Protein AF-A0A951EG03-F1 (afdb_monomer)

Radius of gyration: 16.91 Å; Cα contacts (8 Å, |Δi|>4): 36; chains: 1; bounding box: 54×38×34 Å

Secondary structure (DSSP, 8-state):
---------------HHHHHHSTTTTTS-HHHHHHHHHH-------TT--SS-TTS--------SSS------TT--

Sequence (77 aa):
MSAADTHAEVTLHPSVEELRSISIFSDLPQQGLEWLANAMTIVEAAPGQIVIHAGEPADRLFVILRGEIAVDRDGVR

Solvent-accessible surface area (backbone atoms only — not comparable to full-atom values): 5583 Å² total; per-residue (Å²): 134,85,84,77,78,77,81,73,77,84,78,48,53,56,51,52,68,63,49,44,71,38,77,94,42,49,84,52,53,70,70,52,37,51,52,46,24,72,74,42,70,66,79,88,77,60,94,90,59,82,88,75,66,89,91,57,82,88,85,74,88,86,80,83,90,74,87,86,81,88,86,84,69,95,78,82,122

Foldseek 3Di:
DDPPPPPPPPFAFDDLVLQCVPVVCVPPDSVRSVVVRVVDTDDDDDVPGDPDDPPDDPPDDDDDSDDDDDDDDPDPD

pLDDT: mean 85.01, std 17.66, range [38.88, 97.81]

Mean predicted aligned error: 8.02 Å

Structure (mmCIF, N/CA/C/O backbone):
data_AF-A0A951EG03-F1
#
_entry.id   AF-A0A951EG03-F1
#
loop_
_atom_site.group_PDB
_atom_site.id
_atom_site.type_symbol
_atom_site.label_atom_id
_atom_site.label_alt_id
_atom_site.label_comp_id
_atom_site.label_asym_id
_atom_site.label_entity_id
_atom_site.label_seq_id
_atom_site.pdbx_PDB_ins_code
_atom_site.Cartn_x
_atom_site.Cartn_y
_atom_site.Cartn_z
_atom_site.occupancy
_atom_site.B_iso_or_equiv
_atom_site.auth_seq_id
_atom_site.auth_comp_id
_atom_site.auth_asym_id
_ato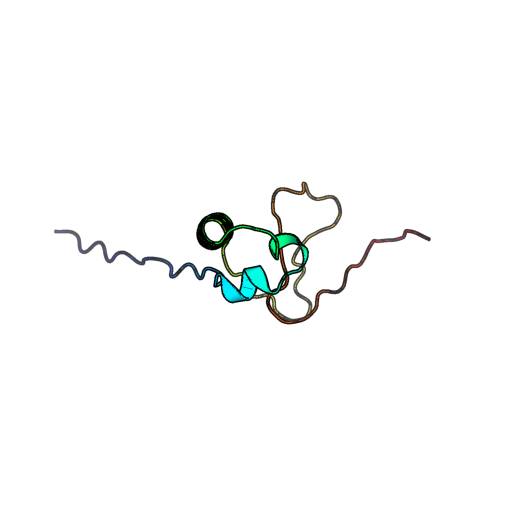m_site.auth_atom_id
_atom_site.pdbx_PDB_model_num
ATOM 1 N N . MET A 1 1 ? -30.039 26.082 -13.997 1.00 41.31 1 MET A N 1
ATOM 2 C CA . MET A 1 1 ? -29.722 25.810 -12.580 1.00 41.31 1 MET A CA 1
ATOM 3 C C . MET A 1 1 ? -29.034 24.455 -12.565 1.00 41.31 1 MET A C 1
ATOM 5 O O . MET A 1 1 ? -29.638 23.497 -13.022 1.00 41.31 1 MET A O 1
ATOM 9 N N . SER A 1 2 ? -27.733 24.446 -12.275 1.00 40.03 2 SER A N 1
ATOM 10 C CA . SER A 1 2 ? -26.802 23.351 -12.581 1.00 40.03 2 SER A CA 1
ATOM 11 C C . SER A 1 2 ? -27.058 22.124 -11.709 1.00 40.03 2 SER A C 1
ATOM 13 O O . SER A 1 2 ? -26.913 22.208 -10.493 1.00 40.03 2 SER A O 1
ATOM 15 N N . ALA A 1 3 ? -27.388 20.997 -12.337 1.00 42.69 3 ALA A N 1
ATOM 16 C CA . ALA A 1 3 ? -27.178 19.678 -11.758 1.00 42.69 3 ALA A CA 1
ATOM 17 C C . ALA A 1 3 ? -25.676 19.384 -11.868 1.00 42.69 3 ALA A C 1
ATOM 19 O O . ALA A 1 3 ? -25.187 18.949 -12.906 1.00 42.69 3 ALA A O 1
ATOM 20 N N . ALA A 1 4 ? -24.923 19.753 -10.833 1.00 42.59 4 ALA A N 1
ATOM 21 C CA . ALA A 1 4 ? -23.596 19.199 -10.621 1.00 42.59 4 ALA A CA 1
ATOM 22 C C . ALA A 1 4 ? -23.804 17.884 -9.868 1.00 42.59 4 ALA A C 1
ATOM 24 O O . ALA A 1 4 ? -23.786 17.850 -8.640 1.00 42.59 4 ALA A O 1
ATOM 25 N N . ASP A 1 5 ? -24.100 16.830 -10.626 1.00 38.88 5 ASP A N 1
ATOM 26 C CA . ASP A 1 5 ? -23.975 15.462 -10.149 1.00 38.88 5 ASP A CA 1
ATOM 27 C C . ASP A 1 5 ? -22.512 15.255 -9.743 1.00 38.88 5 ASP A C 1
ATOM 29 O O . ASP A 1 5 ? -21.609 15.142 -10.573 1.00 38.88 5 ASP A O 1
ATOM 33 N N . THR A 1 6 ? -22.270 15.296 -8.436 1.00 51.41 6 THR A N 1
ATOM 34 C CA . THR A 1 6 ? -21.001 14.930 -7.821 1.00 51.41 6 THR A CA 1
ATOM 35 C C . THR A 1 6 ? -20.766 13.445 -8.086 1.00 51.41 6 THR A C 1
ATOM 37 O O . THR A 1 6 ? -21.258 12.593 -7.349 1.00 51.41 6 THR A O 1
ATOM 40 N N . HIS A 1 7 ? -20.001 13.117 -9.129 1.00 43.72 7 HIS A N 1
ATOM 41 C CA . HIS A 1 7 ? -19.278 11.848 -9.182 1.00 43.72 7 HIS A CA 1
ATOM 42 C C . HIS A 1 7 ? -18.232 11.882 -8.060 1.00 43.72 7 HIS A C 1
ATOM 44 O O . HIS A 1 7 ? -17.095 12.298 -8.263 1.00 43.72 7 HIS A O 1
ATOM 50 N N . ALA A 1 8 ? -18.636 11.512 -6.844 1.00 53.88 8 ALA A N 1
ATOM 51 C CA . ALA A 1 8 ? -17.687 11.119 -5.818 1.00 53.88 8 ALA A CA 1
ATOM 52 C C . ALA A 1 8 ? -17.062 9.807 -6.301 1.00 53.88 8 ALA A C 1
ATOM 54 O O . ALA A 1 8 ? -17.700 8.756 -6.268 1.00 53.88 8 ALA A O 1
ATOM 55 N N . GLU A 1 9 ? -15.853 9.896 -6.844 1.00 56.16 9 GLU A N 1
ATOM 56 C CA . GLU A 1 9 ? -15.015 8.742 -7.135 1.00 56.16 9 GLU A CA 1
ATOM 57 C C . GLU A 1 9 ? -14.905 7.926 -5.840 1.00 56.16 9 GLU A C 1
ATOM 59 O O . GLU A 1 9 ? -14.503 8.447 -4.798 1.00 56.16 9 GLU A O 1
ATOM 64 N N . VAL A 1 10 ? -15.397 6.685 -5.857 1.00 66.69 10 VAL A N 1
ATOM 65 C CA . VAL A 1 10 ? -15.378 5.821 -4.674 1.00 66.69 10 VAL A CA 1
ATOM 66 C C . VAL A 1 10 ? -13.932 5.395 -4.452 1.00 66.69 10 VAL A C 1
ATOM 68 O O . VAL A 1 10 ? -13.477 4.393 -4.997 1.00 66.69 10 VAL A O 1
ATOM 71 N N . THR A 1 11 ? -13.194 6.179 -3.673 1.00 77.81 11 THR A N 1
ATOM 72 C CA . THR A 1 11 ? -11.843 5.821 -3.252 1.00 77.81 11 THR A CA 1
ATOM 73 C C . THR A 1 11 ? -11.940 4.731 -2.197 1.00 77.81 11 THR A C 1
ATOM 75 O O . THR A 1 11 ? -12.467 4.935 -1.104 1.00 77.81 11 THR A O 1
ATOM 78 N N . LEU A 1 12 ? -11.455 3.543 -2.543 1.00 89.31 12 LEU A N 1
ATOM 79 C CA . LEU A 1 12 ? -11.371 2.427 -1.616 1.00 89.31 12 LEU A CA 1
ATOM 80 C C . LEU A 1 12 ? -10.158 2.616 -0.699 1.00 89.31 12 LEU A C 1
ATOM 82 O O . LEU A 1 12 ? -9.060 2.928 -1.161 1.00 89.31 12 LEU A O 1
ATOM 86 N N . HIS A 1 13 ? -10.364 2.393 0.594 1.00 94.56 13 HIS A N 1
ATOM 87 C CA . HIS A 1 13 ? -9.341 2.471 1.634 1.00 94.56 13 HIS A CA 1
ATOM 88 C C . HIS A 1 13 ? -9.165 1.090 2.280 1.00 94.56 13 HIS A C 1
ATOM 90 O O . HIS A 1 13 ? -10.159 0.367 2.414 1.00 94.56 13 HIS A O 1
ATOM 96 N N . PRO A 1 14 ? -7.944 0.700 2.689 1.00 95.56 14 PRO A N 1
ATOM 97 C CA . PRO A 1 14 ? -7.744 -0.542 3.427 1.00 95.56 14 PRO A CA 1
ATOM 98 C C . PRO A 1 14 ? -8.408 -0.470 4.804 1.00 95.56 14 PRO A C 1
ATOM 100 O O . PRO A 1 14 ? -8.475 0.587 5.432 1.00 95.56 14 PRO A O 1
ATOM 103 N N . SER A 1 15 ? -8.869 -1.610 5.308 1.00 95.81 15 SER A N 1
ATOM 104 C CA . SER A 1 15 ? -9.360 -1.704 6.681 1.00 95.81 15 SER A CA 1
ATOM 105 C C . SER A 1 15 ? -8.211 -1.719 7.695 1.00 95.81 15 SER A C 1
ATOM 107 O O . SER A 1 15 ? -7.088 -2.133 7.403 1.00 95.81 15 SER A O 1
ATOM 109 N N . VAL A 1 16 ? -8.506 -1.324 8.937 1.00 96.50 16 VAL A N 1
ATOM 110 C CA . VAL A 1 16 ? -7.547 -1.424 10.054 1.00 96.50 16 VAL A CA 1
ATOM 111 C C . VAL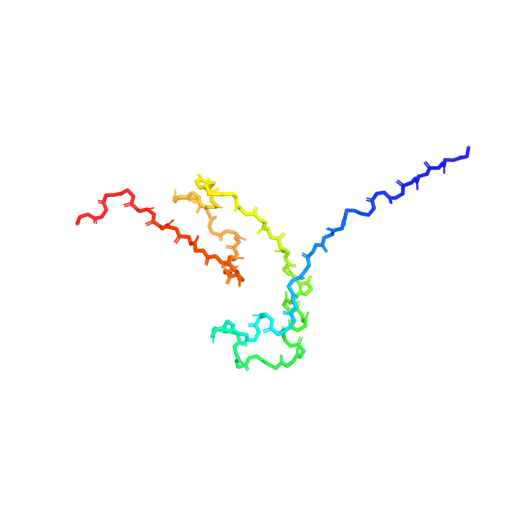 A 1 16 ? -7.058 -2.861 10.249 1.00 96.50 16 VAL A C 1
ATOM 113 O O . VAL A 1 16 ? -5.886 -3.066 10.551 1.00 96.50 16 VAL A O 1
ATOM 116 N N . GLU A 1 17 ? -7.938 -3.846 10.074 1.00 95.62 17 GLU A N 1
ATOM 117 C CA . GLU A 1 17 ? -7.594 -5.261 10.241 1.00 95.62 17 GLU A CA 1
ATOM 118 C C . GLU A 1 17 ? -6.604 -5.731 9.168 1.00 95.62 17 GLU A C 1
ATOM 120 O O . GLU A 1 17 ? -5.607 -6.381 9.478 1.00 95.62 17 GLU A O 1
ATOM 125 N N . GLU A 1 18 ? -6.820 -5.332 7.912 1.00 95.56 18 GLU A N 1
ATOM 126 C CA . GLU A 1 18 ? -5.883 -5.619 6.825 1.00 95.56 18 GLU A CA 1
ATOM 127 C C . GLU A 1 18 ? -4.513 -4.998 7.098 1.00 95.56 18 GLU A C 1
ATOM 129 O O . GLU A 1 18 ? -3.499 -5.684 6.977 1.00 95.56 18 GLU A O 1
ATOM 134 N N . LEU A 1 19 ? -4.467 -3.739 7.545 1.00 96.19 19 LEU A N 1
ATOM 135 C CA . LEU A 1 19 ? -3.204 -3.093 7.901 1.00 96.19 19 LEU A CA 1
ATOM 136 C C . LEU A 1 19 ? -2.520 -3.770 9.094 1.00 96.19 19 LEU A C 1
ATOM 138 O O . LEU A 1 19 ? -1.309 -3.963 9.063 1.00 96.19 19 LEU A O 1
ATOM 142 N N . ARG A 1 20 ? -3.278 -4.185 10.115 1.00 96.19 20 ARG A N 1
ATOM 143 C CA . ARG A 1 20 ? -2.749 -4.885 11.298 1.00 96.19 20 ARG A CA 1
ATOM 144 C C . ARG A 1 20 ? -2.123 -6.239 10.950 1.00 96.19 20 ARG A C 1
ATOM 146 O O . ARG A 1 20 ? -1.200 -6.668 11.640 1.00 96.19 20 ARG A O 1
ATOM 153 N N . SER A 1 21 ? -2.591 -6.892 9.885 1.00 95.00 21 SER A N 1
ATOM 154 C CA . SER A 1 21 ? -2.030 -8.160 9.403 1.00 95.00 21 SER A CA 1
ATOM 155 C C . SER A 1 21 ? -0.635 -8.016 8.774 1.00 95.00 21 SER A C 1
ATOM 157 O O . SER A 1 21 ? 0.120 -8.987 8.694 1.00 95.00 21 SER A O 1
ATOM 159 N N . ILE A 1 22 ? -0.260 -6.800 8.364 1.00 94.81 22 ILE A N 1
ATOM 160 C CA . ILE A 1 22 ? 1.046 -6.502 7.778 1.00 94.81 22 ILE A CA 1
ATOM 161 C C . ILE A 1 22 ? 2.044 -6.272 8.915 1.00 94.81 22 ILE A C 1
ATOM 163 O O . ILE A 1 22 ? 1.922 -5.326 9.691 1.00 94.81 22 ILE A O 1
ATOM 167 N N . SER A 1 23 ? 3.084 -7.105 8.986 1.00 93.25 23 SER A N 1
ATOM 168 C CA . SER A 1 23 ? 4.009 -7.142 10.129 1.00 93.25 23 SER A CA 1
ATOM 169 C C . SER A 1 23 ? 4.702 -5.812 10.443 1.00 93.25 23 SER A C 1
ATOM 171 O O . SER A 1 23 ? 4.996 -5.547 11.599 1.00 93.25 23 SER A O 1
ATOM 173 N N . ILE A 1 24 ? 4.949 -4.947 9.453 1.00 94.00 24 ILE A N 1
ATOM 174 C CA . ILE A 1 24 ? 5.571 -3.631 9.701 1.00 94.00 24 ILE A CA 1
ATOM 175 C C . ILE A 1 24 ? 4.629 -2.647 10.422 1.00 94.00 24 ILE A C 1
ATOM 177 O O . ILE A 1 24 ? 5.086 -1.657 10.987 1.00 94.00 24 ILE A O 1
ATOM 181 N N . PHE A 1 25 ? 3.322 -2.920 10.424 1.00 95.31 25 PHE A N 1
ATOM 182 C CA . PHE A 1 25 ? 2.295 -2.086 11.047 1.00 95.31 25 PHE A CA 1
ATOM 183 C C . PHE A 1 25 ? 1.665 -2.727 12.292 1.00 95.31 25 PHE A C 1
ATOM 185 O O . PHE A 1 25 ? 0.844 -2.080 12.941 1.00 95.31 25 PHE A O 1
ATOM 192 N N . SER A 1 26 ? 2.032 -3.962 12.657 1.00 93.88 26 SER A N 1
ATOM 193 C CA . SER A 1 26 ? 1.373 -4.716 13.738 1.00 93.88 26 SER A CA 1
ATOM 194 C C . SER A 1 26 ? 1.405 -4.005 15.091 1.00 93.88 26 SER A C 1
ATOM 196 O O . SER A 1 26 ? 0.450 -4.100 15.865 1.00 93.88 26 SER A O 1
ATOM 198 N N . ASP A 1 27 ? 2.484 -3.264 15.344 1.00 95.88 27 ASP A N 1
ATOM 199 C CA . ASP A 1 27 ? 2.748 -2.591 16.617 1.00 95.88 27 ASP A CA 1
ATOM 200 C C . ASP A 1 27 ? 2.187 -1.161 16.658 1.00 95.88 27 ASP A C 1
ATOM 202 O O . ASP A 1 27 ? 2.301 -0.468 17.673 1.00 95.88 27 ASP A O 1
ATOM 206 N N . LEU A 1 28 ? 1.563 -0.696 15.569 1.00 97.00 28 LEU A N 1
ATOM 207 C CA . LEU A 1 28 ? 0.935 0.617 15.549 1.00 97.00 28 LEU A CA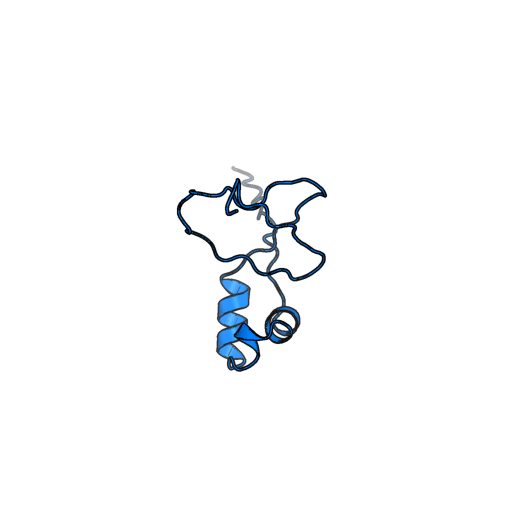 1
ATOM 208 C C . LEU A 1 28 ? -0.318 0.632 16.441 1.00 97.00 28 LEU A C 1
ATOM 210 O O . LEU A 1 28 ? -1.147 -0.289 16.403 1.00 97.00 28 LEU A O 1
ATOM 214 N N . PRO A 1 29 ? -0.512 1.706 17.231 1.00 97.75 29 PRO A N 1
ATOM 215 C CA . PRO A 1 29 ? -1.742 1.887 17.9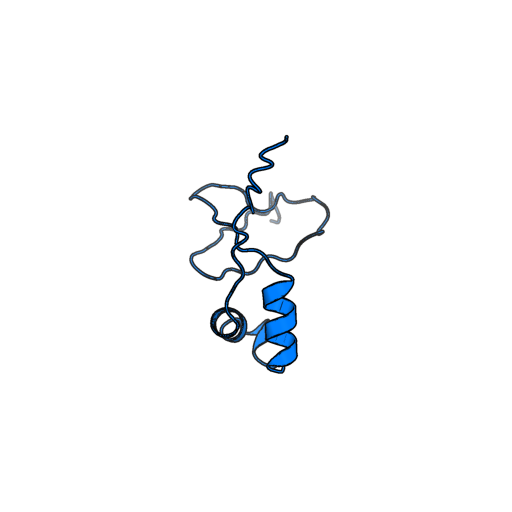85 1.00 97.75 29 PRO A CA 1
ATOM 216 C C . PRO A 1 29 ? -2.929 2.026 17.027 1.00 97.75 29 PRO A C 1
ATOM 218 O O . PRO A 1 29 ? -2.779 2.474 15.891 1.00 97.75 29 PRO A O 1
ATOM 221 N N . GLN A 1 30 ? -4.129 1.705 17.515 1.00 97.06 30 GLN A N 1
ATOM 222 C CA . GLN A 1 30 ? -5.376 1.767 16.741 1.00 97.06 30 GLN A CA 1
ATOM 223 C C . GLN A 1 30 ? -5.531 3.084 15.963 1.00 97.06 30 GLN A C 1
ATOM 225 O O . GLN A 1 30 ? -5.759 3.065 14.759 1.00 97.06 30 GLN A O 1
ATOM 230 N N . GLN A 1 31 ? -5.319 4.219 16.631 1.00 97.81 31 GLN A N 1
ATOM 231 C CA . GLN A 1 31 ? -5.415 5.542 16.010 1.00 97.81 31 GLN A CA 1
ATOM 232 C C . GLN A 1 31 ? -4.390 5.748 14.879 1.00 97.81 31 GLN A C 1
ATOM 234 O O . GLN A 1 31 ? -4.679 6.427 13.897 1.00 97.81 31 GLN A O 1
ATOM 239 N N . GLY A 1 32 ? -3.200 5.149 14.994 1.00 97.75 32 GLY A N 1
ATOM 240 C CA . GLY A 1 32 ? -2.182 5.187 13.944 1.00 97.75 32 GLY A CA 1
ATOM 241 C C . GLY A 1 32 ? -2.594 4.382 12.712 1.00 97.75 32 GLY A C 1
ATOM 242 O O . GLY A 1 32 ? -2.403 4.845 11.591 1.00 97.75 32 GLY A O 1
ATOM 243 N N . LEU A 1 33 ? -3.219 3.218 12.913 1.00 97.69 33 LEU A N 1
ATOM 244 C CA . LEU A 1 33 ? -3.755 2.406 11.817 1.00 97.69 33 LEU A CA 1
ATOM 245 C C . LEU A 1 33 ? -4.947 3.078 11.130 1.00 97.69 33 LEU A C 1
ATOM 247 O O . LEU A 1 33 ? -5.035 3.03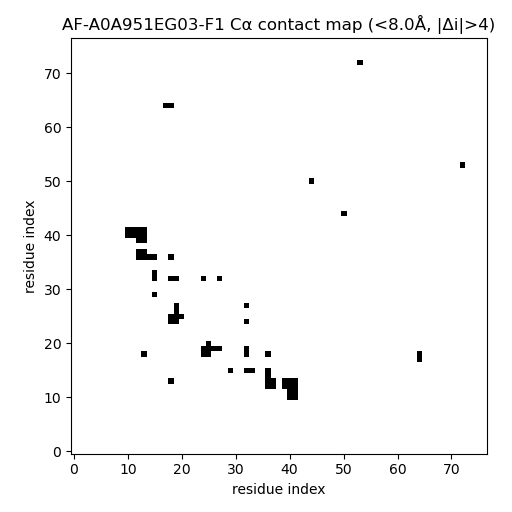9 9.910 1.00 97.69 33 LEU A O 1
ATOM 251 N N . GLU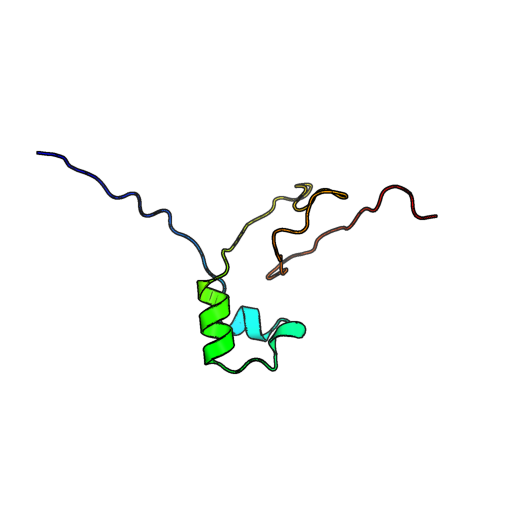 A 1 34 ? -5.839 3.721 11.884 1.00 97.69 34 GLU A N 1
ATOM 252 C CA . GLU A 1 34 ? -6.964 4.485 11.324 1.00 97.69 34 GLU A CA 1
ATOM 253 C C . GLU A 1 34 ? -6.480 5.671 10.490 1.00 97.69 34 GLU A C 1
ATOM 255 O O . GLU A 1 34 ? -6.977 5.913 9.390 1.00 97.69 34 GLU A O 1
ATOM 260 N N . TRP A 1 35 ? -5.484 6.403 10.994 1.00 97.38 35 TRP A N 1
ATOM 261 C CA . TRP A 1 35 ? -4.857 7.481 10.239 1.00 97.38 35 TRP A CA 1
ATOM 262 C C . TRP A 1 35 ? -4.222 6.960 8.946 1.00 97.38 35 TRP A C 1
ATOM 264 O O . TRP A 1 35 ? -4.441 7.538 7.883 1.00 97.38 35 TRP A O 1
ATOM 274 N N . LEU A 1 36 ? -3.496 5.840 9.021 1.00 96.25 36 LEU A N 1
ATOM 275 C CA . LEU A 1 36 ? -2.856 5.227 7.863 1.00 96.25 36 LEU A CA 1
ATOM 276 C C . LEU A 1 36 ? -3.886 4.729 6.838 1.00 96.25 36 LEU A C 1
ATOM 278 O O . LEU A 1 36 ? -3.739 5.010 5.654 1.00 96.25 36 LEU A O 1
ATOM 282 N N . ALA A 1 37 ? -4.960 4.072 7.282 1.00 95.94 37 ALA A N 1
ATOM 283 C CA . ALA A 1 37 ? -6.052 3.619 6.423 1.00 95.94 37 ALA A CA 1
ATOM 284 C C . ALA A 1 37 ? -6.667 4.768 5.615 1.00 95.94 37 ALA A C 1
ATOM 286 O O . ALA A 1 37 ? -6.839 4.650 4.404 1.00 95.94 37 ALA A O 1
ATOM 287 N N . ASN A 1 38 ? -6.915 5.907 6.265 1.00 95.62 38 ASN A N 1
ATOM 288 C CA . ASN A 1 38 ? -7.456 7.096 5.606 1.00 95.62 38 ASN A CA 1
ATOM 289 C C . ASN A 1 38 ? -6.456 7.772 4.651 1.00 95.62 38 ASN A C 1
ATOM 291 O O . ASN A 1 38 ? -6.869 8.455 3.717 1.00 95.62 38 ASN A O 1
ATOM 295 N N . ALA A 1 39 ? -5.151 7.610 4.885 1.00 94.56 39 ALA A N 1
ATOM 296 C CA . ALA A 1 39 ? -4.096 8.179 4.047 1.00 94.56 39 ALA A CA 1
ATOM 297 C C . ALA A 1 39 ? -3.742 7.306 2.828 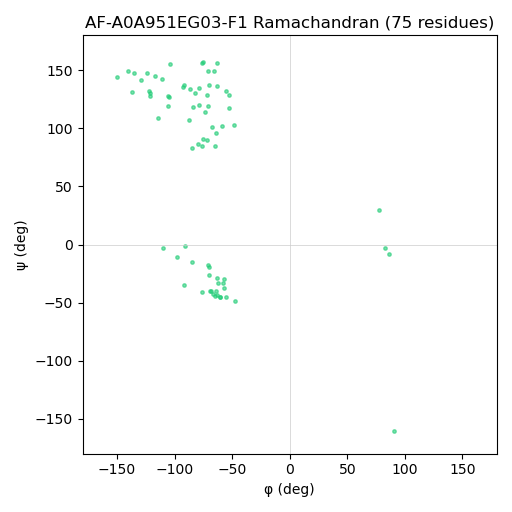1.00 94.56 39 ALA A C 1
ATOM 299 O O . ALA A 1 39 ? -3.064 7.777 1.915 1.00 94.56 39 ALA A O 1
ATOM 300 N N . MET A 1 40 ? -4.171 6.043 2.810 1.00 94.88 40 MET A N 1
ATOM 301 C CA . MET A 1 40 ? -3.872 5.077 1.753 1.00 94.88 40 MET A CA 1
ATOM 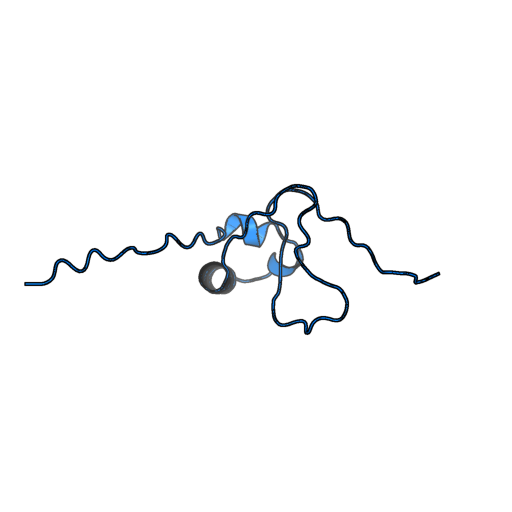302 C C . MET A 1 40 ? -5.067 4.865 0.831 1.00 94.88 40 MET A C 1
ATOM 304 O O . MET A 1 40 ? -6.213 5.014 1.238 1.00 94.88 40 MET A O 1
ATOM 308 N N . THR A 1 41 ? -4.805 4.447 -0.403 1.00 94.75 41 THR A N 1
ATOM 309 C CA . THR A 1 41 ? -5.838 4.037 -1.360 1.00 94.75 41 THR A CA 1
ATOM 310 C C . THR A 1 41 ? -5.563 2.622 -1.855 1.00 94.75 41 THR A C 1
ATOM 312 O O . THR A 1 41 ? -4.412 2.188 -1.936 1.00 94.75 41 THR A O 1
ATOM 315 N N . ILE A 1 42 ? -6.625 1.876 -2.157 1.00 94.38 42 ILE A N 1
ATOM 316 C CA . ILE A 1 42 ? -6.518 0.538 -2.740 1.00 94.38 42 ILE A CA 1
ATOM 317 C C . ILE A 1 42 ? -6.313 0.673 -4.247 1.00 94.38 42 ILE A C 1
ATOM 319 O O . ILE A 1 42 ? -7.063 1.364 -4.934 1.00 94.38 42 ILE A O 1
ATOM 323 N N . VAL A 1 43 ? -5.305 -0.035 -4.749 1.00 93.25 43 VAL A N 1
ATOM 324 C CA . VAL A 1 43 ? -5.022 -0.172 -6.176 1.00 93.25 43 VAL A CA 1
ATOM 325 C C . VAL A 1 43 ? -5.065 -1.652 -6.525 1.00 93.25 43 VAL A C 1
ATOM 327 O O . VAL A 1 43 ? -4.395 -2.463 -5.887 1.00 93.25 43 VAL A O 1
ATOM 330 N N . GLU A 1 44 ? -5.843 -2.000 -7.545 1.00 93.94 44 GLU A N 1
ATOM 331 C CA . GLU A 1 44 ? -5.847 -3.341 -8.122 1.00 93.94 44 GLU A CA 1
ATOM 332 C C . GLU A 1 44 ? -4.850 -3.408 -9.283 1.00 93.94 44 GLU A C 1
ATOM 334 O O . GLU A 1 44 ? -4.772 -2.496 -10.109 1.00 93.94 44 GLU A O 1
ATOM 339 N N . ALA A 1 45 ? -4.082 -4.495 -9.347 1.00 94.62 45 ALA A N 1
ATOM 340 C CA . ALA A 1 45 ? -3.142 -4.758 -10.429 1.00 94.62 45 ALA A CA 1
ATOM 341 C C . ALA A 1 45 ? -3.491 -6.086 -11.105 1.00 94.62 45 ALA A C 1
ATOM 343 O O . ALA A 1 45 ? -3.666 -7.109 -10.438 1.00 94.62 45 ALA A O 1
ATOM 344 N N . ALA A 1 46 ? -3.584 -6.076 -12.433 1.00 95.25 46 ALA A N 1
ATOM 345 C CA . ALA A 1 46 ? -3.792 -7.291 -13.210 1.00 95.25 46 ALA A CA 1
ATOM 346 C C . ALA A 1 46 ? -2.488 -8.111 -13.323 1.00 95.25 46 ALA A C 1
ATOM 348 O O . ALA A 1 46 ? -1.393 -7.545 -13.254 1.00 95.25 46 ALA A O 1
ATOM 349 N N . PRO A 1 47 ? -2.560 -9.435 -13.557 1.00 93.88 47 PRO A N 1
ATOM 350 C CA . PRO A 1 47 ? -1.373 -10.234 -13.849 1.00 93.88 47 PRO A CA 1
ATOM 351 C C . PRO A 1 47 ? -0.550 -9.642 -15.002 1.00 93.88 47 PRO A C 1
ATOM 353 O O . PRO A 1 47 ? -1.082 -9.354 -16.072 1.00 93.88 47 PRO A O 1
ATOM 356 N N . GLY A 1 48 ? 0.755 -9.465 -14.777 1.00 92.31 48 GLY A N 1
ATOM 357 C CA . GLY A 1 48 ? 1.678 -8.862 -15.746 1.00 92.31 48 GLY A CA 1
ATOM 358 C C . GLY A 1 48 ? 1.690 -7.329 -15.769 1.00 92.31 48 GLY A C 1
ATOM 359 O O . GLY A 1 48 ? 2.501 -6.747 -16.487 1.00 92.31 48 GLY A O 1
ATOM 360 N N . GLN A 1 49 ? 0.842 -6.658 -14.984 1.00 94.38 49 GLN A N 1
ATOM 361 C CA . GLN A 1 49 ? 0.894 -5.208 -14.832 1.00 94.38 49 GLN A CA 1
ATOM 362 C C . GLN A 1 49 ? 2.122 -4.797 -14.014 1.00 94.38 49 GLN A C 1
ATOM 364 O O . GLN A 1 49 ? 2.345 -5.288 -12.906 1.00 94.38 49 GLN A O 1
ATOM 369 N N . ILE A 1 50 ? 2.902 -3.857 -14.547 1.00 91.62 50 ILE A N 1
ATOM 370 C CA . ILE A 1 50 ? 4.021 -3.253 -13.823 1.00 91.62 50 ILE A CA 1
ATOM 371 C C . ILE A 1 50 ? 3.456 -2.213 -12.851 1.00 91.62 50 ILE A C 1
ATOM 373 O O . ILE A 1 50 ? 2.784 -1.272 -13.267 1.00 91.62 50 ILE A O 1
ATOM 377 N N . VAL A 1 51 ? 3.708 -2.401 -11.553 1.00 92.00 51 VAL A N 1
ATOM 378 C CA . VAL A 1 51 ? 3.249 -1.486 -10.489 1.00 92.00 51 VAL A CA 1
ATOM 379 C C . VAL A 1 51 ? 4.296 -0.411 -10.181 1.00 92.00 51 VAL A C 1
ATOM 381 O O . VAL A 1 51 ? 3.943 0.726 -9.882 1.00 92.00 51 VAL A O 1
ATOM 384 N N . ILE A 1 52 ? 5.582 -0.763 -10.262 1.00 90.62 52 ILE A N 1
ATOM 385 C CA . ILE A 1 52 ? 6.723 0.124 -10.002 1.00 90.62 52 ILE A CA 1
ATOM 386 C C . ILE A 1 52 ? 7.767 -0.123 -11.091 1.00 90.62 52 ILE A C 1
ATOM 388 O O . ILE A 1 52 ? 8.132 -1.276 -11.328 1.00 90.62 52 ILE A O 1
ATOM 392 N N . HIS A 1 53 ? 8.277 0.938 -11.717 1.00 89.25 53 HIS A N 1
ATOM 393 C CA . HIS A 1 53 ? 9.422 0.837 -12.620 1.00 89.25 53 HIS A CA 1
ATOM 394 C C . HIS A 1 53 ? 10.733 1.092 -11.867 1.00 89.25 53 HIS A C 1
ATOM 396 O O . HIS A 1 53 ? 10.857 2.022 -11.069 1.00 89.25 53 HIS A O 1
ATOM 402 N N . ALA A 1 54 ? 11.741 0.259 -12.123 1.00 85.50 54 ALA A N 1
ATOM 403 C CA . ALA A 1 54 ? 13.057 0.429 -11.522 1.00 85.50 54 ALA A CA 1
ATOM 404 C C . ALA A 1 54 ? 13.708 1.750 -11.970 1.00 85.50 54 ALA A C 1
ATOM 406 O O . ALA A 1 54 ? 13.690 2.099 -13.147 1.00 85.50 54 ALA A O 1
ATOM 407 N N . GLY A 1 55 ? 14.318 2.466 -11.022 1.00 85.56 55 GLY A N 1
ATOM 408 C CA . GLY A 1 55 ? 14.981 3.748 -11.278 1.00 85.56 55 GLY A CA 1
ATOM 409 C C . GLY A 1 55 ? 14.059 4.968 -11.225 1.00 85.56 55 GLY A C 1
ATOM 410 O O . GLY A 1 55 ? 14.565 6.090 -11.226 1.00 85.56 55 GLY A O 1
ATOM 411 N N . GLU A 1 56 ? 12.740 4.780 -11.121 1.00 87.50 56 GLU A N 1
ATOM 412 C CA . GLU A 1 56 ? 11.826 5.885 -10.830 1.00 87.50 56 GLU A CA 1
ATOM 413 C C . GLU A 1 56 ? 11.980 6.366 -9.376 1.00 87.50 56 GLU A C 1
ATOM 415 O O . GLU A 1 56 ? 12.315 5.574 -8.485 1.00 87.50 56 GLU A O 1
ATOM 420 N N . PRO A 1 57 ? 11.750 7.665 -9.105 1.00 89.56 57 PRO A N 1
ATOM 421 C CA . PRO A 1 57 ? 11.729 8.182 -7.744 1.00 89.56 57 PRO A CA 1
ATOM 422 C C . PRO A 1 57 ? 10.734 7.417 -6.866 1.00 89.56 57 PRO A C 1
ATOM 424 O O . PRO A 1 57 ? 9.576 7.234 -7.234 1.00 89.56 57 PRO A O 1
ATOM 427 N N . ALA A 1 58 ? 11.175 7.013 -5.674 1.00 86.50 58 ALA A N 1
ATOM 428 C CA . ALA A 1 58 ? 10.306 6.382 -4.687 1.00 86.50 58 ALA A CA 1
ATOM 429 C C . ALA A 1 58 ? 9.422 7.445 -4.009 1.00 86.50 58 ALA A C 1
ATOM 431 O O . ALA A 1 58 ? 9.771 7.978 -2.956 1.00 86.50 58 ALA A O 1
ATOM 432 N N . ASP A 1 59 ? 8.298 7.776 -4.643 1.00 88.69 59 ASP A N 1
ATOM 433 C CA . ASP A 1 59 ? 7.322 8.763 -4.162 1.00 88.69 59 ASP A CA 1
ATOM 434 C C . ASP A 1 59 ? 6.120 8.140 -3.434 1.00 88.69 59 ASP A C 1
ATOM 436 O O . ASP A 1 59 ? 5.340 8.847 -2.794 1.00 88.69 59 ASP A O 1
ATOM 440 N N . ARG A 1 60 ? 5.979 6.812 -3.509 1.00 89.88 60 ARG A N 1
ATOM 441 C CA . ARG A 1 60 ? 4.851 6.048 -2.970 1.00 89.88 60 ARG A CA 1
ATOM 442 C C . ARG A 1 60 ? 5.317 4.805 -2.223 1.00 89.88 60 ARG A C 1
ATOM 444 O O . ARG A 1 60 ? 6.304 4.167 -2.584 1.00 89.88 60 ARG A O 1
ATOM 451 N N . LEU A 1 61 ? 4.549 4.442 -1.200 1.00 89.75 61 LEU A N 1
ATOM 452 C CA . LEU A 1 61 ? 4.654 3.170 -0.494 1.00 89.75 61 LEU A CA 1
ATOM 453 C C . LEU A 1 61 ? 3.497 2.271 -0.931 1.00 89.75 61 LEU A C 1
ATOM 455 O O . LEU A 1 61 ? 2.338 2.660 -0.816 1.00 89.75 61 LEU A O 1
ATOM 459 N N . PHE A 1 62 ? 3.818 1.059 -1.372 1.00 92.25 62 PHE A N 1
ATOM 460 C CA . PHE A 1 62 ? 2.832 0.022 -1.654 1.00 92.25 62 PHE A CA 1
ATOM 461 C C . PHE A 1 62 ? 2.949 -1.093 -0.624 1.00 92.25 62 PHE A C 1
ATOM 463 O O . PHE A 1 62 ? 4.048 -1.471 -0.219 1.00 92.25 62 PHE A O 1
ATOM 470 N N . VAL A 1 63 ? 1.804 -1.645 -0.239 1.00 93.94 63 VAL A N 1
ATOM 471 C CA . VAL A 1 63 ? 1.720 -2.858 0.571 1.00 93.94 63 VAL A CA 1
ATOM 472 C C . VAL A 1 63 ? 0.778 -3.836 -0.107 1.00 93.94 63 VAL A C 1
ATOM 474 O O . VAL A 1 63 ? -0.228 -3.440 -0.695 1.00 93.94 63 VAL A O 1
ATOM 477 N N . ILE A 1 64 ? 1.119 -5.117 -0.050 1.00 93.69 64 ILE A N 1
ATOM 478 C CA . ILE A 1 64 ? 0.326 -6.163 -0.687 1.00 93.69 64 ILE A CA 1
ATOM 479 C C . ILE A 1 64 ? -0.737 -6.606 0.315 1.00 93.69 64 ILE A C 1
ATOM 481 O O . ILE A 1 64 ? -0.420 -7.270 1.297 1.00 93.69 64 ILE A O 1
ATOM 485 N N . LEU A 1 65 ? -1.994 -6.231 0.068 1.00 93.69 65 LEU A N 1
ATOM 486 C CA . LEU A 1 65 ? -3.128 -6.718 0.863 1.00 93.69 65 LEU A CA 1
ATOM 487 C C . LEU A 1 65 ? -3.487 -8.157 0.477 1.00 93.69 65 LEU A C 1
ATOM 489 O O . LEU A 1 65 ? -3.818 -8.975 1.333 1.00 93.69 65 LEU A O 1
ATOM 493 N N . ARG A 1 66 ? -3.450 -8.460 -0.829 1.00 92.12 66 ARG A N 1
ATOM 494 C CA . ARG A 1 66 ? -3.793 -9.765 -1.410 1.00 92.12 66 ARG A CA 1
ATOM 495 C C . ARG A 1 66 ? -2.995 -10.003 -2.690 1.00 92.12 66 ARG A C 1
ATOM 497 O O . ARG A 1 66 ? -2.802 -9.076 -3.471 1.00 92.12 66 ARG A O 1
ATOM 504 N N . GLY A 1 67 ? -2.610 -11.255 -2.923 1.00 93.25 67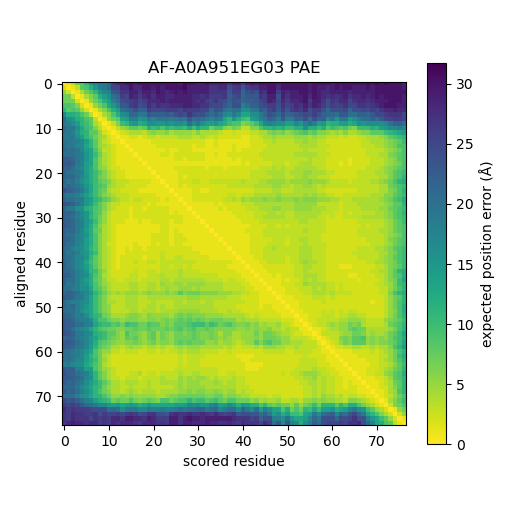 GLY A N 1
ATOM 505 C CA . GLY A 1 67 ? -1.861 -11.667 -4.111 1.00 93.25 67 GLY A CA 1
ATOM 506 C C . GLY A 1 67 ? -0.348 -11.608 -3.918 1.00 93.25 67 GLY A C 1
ATOM 507 O O . GLY A 1 67 ? 0.148 -11.622 -2.794 1.00 93.25 67 GLY A O 1
ATOM 508 N N . GLU A 1 68 ? 0.376 -11.577 -5.033 1.00 92.88 68 GLU A N 1
ATOM 509 C CA . GLU A 1 68 ? 1.836 -11.644 -5.076 1.00 92.88 68 GLU A CA 1
ATOM 510 C C . GLU A 1 68 ? 2.369 -10.694 -6.154 1.00 92.88 68 GLU A C 1
ATOM 512 O O . GLU A 1 68 ? 1.713 -10.456 -7.169 1.00 92.88 68 GLU A O 1
ATOM 517 N N . ILE A 1 69 ? 3.572 -10.160 -5.938 1.00 92.81 69 ILE A N 1
ATOM 518 C CA . ILE A 1 69 ? 4.294 -9.322 -6.902 1.00 92.81 69 ILE A CA 1
ATOM 519 C C . ILE A 1 69 ? 5.644 -9.975 -7.184 1.00 92.81 69 ILE A C 1
ATOM 521 O O . ILE A 1 69 ? 6.372 -10.335 -6.259 1.00 92.81 69 ILE A O 1
ATOM 525 N N . ALA A 1 70 ? 5.993 -10.090 -8.463 1.00 92.38 70 ALA A N 1
ATOM 526 C CA . ALA A 1 70 ? 7.340 -10.446 -8.881 1.00 92.38 70 ALA A CA 1
ATOM 527 C C . ALA A 1 70 ? 8.197 -9.180 -8.974 1.00 92.38 70 ALA A C 1
ATOM 529 O O . ALA A 1 70 ? 7.775 -8.174 -9.545 1.00 92.38 70 ALA A O 1
ATOM 530 N N . VAL A 1 71 ? 9.405 -9.237 -8.423 1.00 90.00 71 VAL A N 1
ATOM 531 C CA . VAL A 1 71 ? 10.387 -8.159 -8.543 1.00 90.00 71 VAL A CA 1
ATOM 532 C C . VAL A 1 71 ? 11.450 -8.605 -9.529 1.00 90.00 71 VAL A C 1
ATOM 534 O O . VAL A 1 71 ? 12.142 -9.590 -9.277 1.00 90.00 71 VAL A O 1
ATOM 537 N N . ASP A 1 72 ? 11.591 -7.860 -10.618 1.00 85.38 72 ASP A N 1
ATOM 538 C CA . ASP A 1 72 ? 12.711 -8.000 -11.539 1.00 85.38 72 ASP A CA 1
ATOM 539 C C . ASP A 1 72 ? 13.663 -6.816 -11.344 1.00 85.38 72 ASP A C 1
ATOM 541 O O . ASP A 1 72 ? 13.252 -5.652 -11.328 1.00 85.38 72 ASP A O 1
ATOM 545 N N . ARG A 1 73 ? 14.941 -7.116 -11.133 1.00 75.00 73 ARG A N 1
ATOM 546 C CA . ARG A 1 73 ? 16.014 -6.128 -11.189 1.00 75.00 73 ARG A CA 1
ATOM 547 C C . ARG A 1 73 ? 16.868 -6.532 -12.367 1.00 75.00 73 ARG A C 1
ATOM 549 O O . ARG A 1 73 ? 17.599 -7.514 -12.256 1.00 75.00 73 ARG A O 1
ATOM 556 N N . ASP A 1 74 ? 16.811 -5.748 -13.439 1.00 67.88 74 ASP A N 1
ATOM 557 C CA . ASP A 1 74 ? 17.707 -5.902 -14.580 1.00 67.88 74 ASP A CA 1
ATOM 558 C C . ASP A 1 74 ? 19.168 -6.009 -14.095 1.00 67.88 74 ASP A C 1
ATOM 560 O O . ASP A 1 74 ? 19.809 -5.026 -13.722 1.00 67.88 74 ASP A O 1
ATOM 564 N N . GLY A 1 75 ? 19.696 -7.236 -14.083 1.00 55.81 75 GLY A N 1
ATOM 565 C CA . GLY A 1 75 ? 21.126 -7.511 -14.158 1.00 55.81 75 GLY A CA 1
ATOM 566 C C . GLY A 1 75 ? 22.003 -7.318 -12.917 1.00 55.81 75 GLY A C 1
ATOM 567 O O . GLY A 1 75 ? 23.199 -7.099 -13.109 1.00 55.81 75 GLY A O 1
ATOM 568 N N . VAL A 1 76 ? 21.525 -7.476 -11.675 1.00 48.75 76 VAL A N 1
ATOM 569 C CA . VAL A 1 76 ? 22.474 -7.754 -10.569 1.00 48.75 76 VAL A CA 1
ATOM 570 C C . VAL A 1 76 ? 22.844 -9.239 -10.600 1.00 48.75 76 VAL A C 1
ATOM 572 O O . VAL A 1 76 ? 22.196 -10.073 -9.969 1.00 48.75 76 VAL A O 1
ATOM 575 N N . ARG A 1 77 ? 23.862 -9.556 -11.407 1.00 42.56 77 ARG A N 1
ATOM 576 C CA . ARG A 1 77 ? 24.709 -10.738 -11.211 1.00 42.56 77 ARG A CA 1
ATOM 577 C C . ARG A 1 77 ? 25.692 -10.493 -10.074 1.00 42.56 77 ARG A C 1
ATOM 579 O O . ARG A 1 77 ? 26.179 -9.346 -9.973 1.00 42.56 77 ARG A O 1
#